Protein AF-X0X9T4-F1 (afdb_monomer_lite)

Secondary structure (DSSP, 8-state):
----EEEEE-SSEEEEES-S--PPTT-EEEEEEPPPPSSTTS--PPEEEEEEEEEE-SSSEEEEESS--HHHHHHHHHHHHT--

InterPro domains:
  IPR009875 PilZ domain [PF07238] (4-76)

Structure (mmCIF, N/CA/C/O backbone):
data_AF-X0X9T4-F1
#
_entry.id   AF-X0X9T4-F1
#
loop_
_atom_site.group_PDB
_atom_site.id
_atom_site.type_symbol
_atom_site.label_atom_id
_atom_site.label_alt_id
_atom_site.label_comp_id
_atom_site.label_asym_id
_atom_site.label_entity_id
_atom_site.label_seq_id
_atom_site.pdbx_PDB_ins_code
_atom_site.Cartn_x
_atom_site.Cartn_y
_atom_site.Cartn_z
_atom_site.occupancy
_atom_site.B_iso_or_equiv
_atom_site.auth_seq_id
_atom_site.auth_comp_id
_atom_site.auth_asym_id
_atom_site.auth_atom_id
_atom_site.pdbx_PDB_model_num
ATOM 1 N N . ASP A 1 1 ? 0.536 -14.395 6.025 1.00 82.38 1 ASP A N 1
ATOM 2 C CA . ASP A 1 1 ? 0.873 -14.014 4.639 1.00 82.38 1 ASP A CA 1
ATOM 3 C C . ASP A 1 1 ? -0.389 -13.941 3.804 1.00 82.38 1 ASP A C 1
ATOM 5 O O . ASP A 1 1 ? -1.324 -14.688 4.078 1.00 82.38 1 ASP A O 1
ATOM 9 N N . GLY A 1 2 ? -0.446 -13.012 2.852 1.00 91.81 2 GLY A N 1
ATOM 10 C CA . GLY A 1 2 ? -1.613 -12.787 2.002 1.00 91.81 2 GLY A CA 1
ATOM 11 C C . GLY A 1 2 ? -1.253 -11.998 0.748 1.00 91.81 2 GLY A C 1
ATOM 12 O O . GLY A 1 2 ? -0.144 -11.478 0.639 1.00 91.81 2 GLY A O 1
ATOM 13 N N . ILE A 1 3 ? -2.193 -11.932 -0.188 1.00 93.81 3 ILE A N 1
ATOM 14 C CA . ILE A 1 3 ? -2.071 -11.199 -1.453 1.00 93.81 3 ILE A CA 1
ATOM 15 C C . ILE A 1 3 ? -3.186 -10.160 -1.553 1.00 93.81 3 ILE A C 1
ATOM 17 O O . ILE A 1 3 ? -4.186 -10.269 -0.847 1.00 93.81 3 ILE A O 1
ATOM 21 N N . GLY A 1 4 ? -3.011 -9.150 -2.397 1.00 94.44 4 GLY A N 1
ATOM 22 C CA . GLY A 1 4 ? -4.013 -8.120 -2.663 1.00 94.44 4 GLY A CA 1
ATOM 23 C C . GLY A 1 4 ? -3.569 -7.208 -3.800 1.00 94.44 4 GLY A C 1
ATOM 24 O O . GLY A 1 4 ? -2.419 -7.272 -4.241 1.00 94.44 4 GLY A O 1
ATOM 25 N N . VAL A 1 5 ? -4.485 -6.371 -4.270 1.00 93.00 5 VAL A N 1
ATOM 26 C CA . VAL A 1 5 ? -4.261 -5.424 -5.363 1.00 93.00 5 VAL A CA 1
ATOM 27 C C . VAL A 1 5 ? -3.976 -4.045 -4.783 1.00 93.00 5 VAL A C 1
ATOM 29 O O . VAL A 1 5 ? -4.748 -3.519 -3.984 1.00 93.00 5 VAL A O 1
ATOM 32 N N . LEU A 1 6 ? -2.862 -3.445 -5.193 1.00 91.88 6 LEU A N 1
ATOM 33 C CA . LEU A 1 6 ? -2.537 -2.061 -4.867 1.00 91.88 6 LEU A CA 1
ATOM 34 C C . LEU A 1 6 ? -3.317 -1.133 -5.809 1.00 91.88 6 LEU A C 1
ATOM 36 O O . LEU A 1 6 ? -3.063 -1.139 -7.009 1.00 91.88 6 LEU A O 1
ATOM 40 N N . VAL A 1 7 ? -4.257 -0.347 -5.277 1.00 89.88 7 VAL A N 1
ATOM 41 C CA . VAL A 1 7 ? -5.197 0.446 -6.106 1.00 89.88 7 VAL A CA 1
ATOM 42 C C . VAL A 1 7 ? -5.066 1.958 -5.941 1.00 89.88 7 VAL A C 1
ATOM 44 O O . VAL A 1 7 ? -5.420 2.711 -6.843 1.00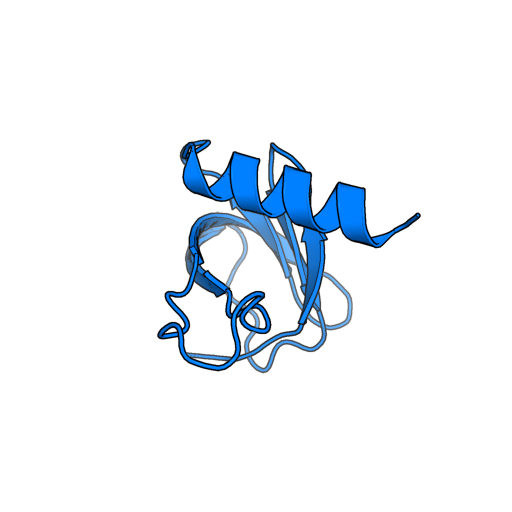 89.88 7 VAL A O 1
ATOM 47 N N . ASN A 1 8 ? -4.575 2.434 -4.797 1.00 88.94 8 ASN A N 1
ATOM 48 C CA . ASN A 1 8 ? -4.384 3.860 -4.551 1.00 88.94 8 ASN A CA 1
ATOM 49 C C . ASN A 1 8 ? -3.103 4.046 -3.755 1.00 88.94 8 ASN A C 1
ATOM 51 O O . ASN A 1 8 ? -3.007 3.554 -2.632 1.00 88.94 8 ASN A O 1
ATOM 55 N N . ILE A 1 9 ? -2.130 4.722 -4.353 1.00 90.12 9 ILE A N 1
ATOM 56 C CA . ILE A 1 9 ? -0.829 4.978 -3.756 1.00 90.12 9 ILE A CA 1
ATOM 57 C C . ILE A 1 9 ? -0.587 6.486 -3.703 1.00 90.12 9 ILE A C 1
ATOM 59 O O . ILE A 1 9 ? -0.803 7.207 -4.674 1.00 90.12 9 ILE A O 1
ATOM 63 N N . SER A 1 10 ? -0.141 6.964 -2.549 1.00 90.69 10 SER A N 1
ATOM 64 C CA . SER A 1 10 ? 0.305 8.336 -2.337 1.00 90.69 10 SER A CA 1
ATOM 65 C C . SER A 1 10 ? 1.669 8.328 -1.654 1.00 90.69 10 SER A C 1
ATOM 67 O O . SER A 1 10 ? 2.201 7.269 -1.331 1.00 90.69 10 SER A O 1
ATOM 69 N N . TYR A 1 11 ? 2.229 9.507 -1.379 1.00 88.19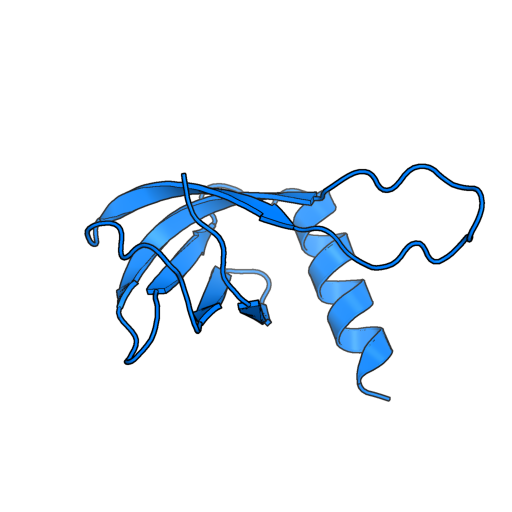 11 TYR A N 1
ATOM 70 C CA . TYR A 1 11 ? 3.440 9.615 -0.563 1.00 88.19 11 TYR A CA 1
ATOM 71 C C . TYR A 1 11 ? 3.216 9.286 0.919 1.00 88.19 11 TYR A C 1
ATOM 73 O O . TYR A 1 11 ? 4.192 9.059 1.618 1.00 88.19 11 TYR A O 1
ATOM 81 N N . SER A 1 12 ? 1.979 9.272 1.426 1.00 90.62 12 SER A N 1
ATOM 82 C CA . SER A 1 12 ? 1.700 9.003 2.846 1.00 90.62 12 SER A CA 1
ATOM 83 C C . SER A 1 12 ? 1.172 7.597 3.112 1.00 90.62 12 SER A C 1
ATOM 85 O O . SER A 1 12 ? 1.218 7.131 4.249 1.00 90.62 12 SER A O 1
ATOM 87 N N . GLY A 1 13 ? 0.664 6.911 2.091 1.00 93.88 13 GLY A N 1
ATOM 88 C CA . GLY A 1 13 ? 0.079 5.600 2.289 1.00 93.88 13 GLY A CA 1
ATOM 89 C C . GLY A 1 13 ? -0.381 4.920 1.014 1.00 93.88 13 GLY A C 1
ATOM 90 O O . GLY A 1 13 ? -0.223 5.425 -0.099 1.00 93.88 13 GLY A O 1
ATOM 91 N N . ALA A 1 14 ? -0.983 3.756 1.217 1.00 94.50 14 ALA A N 1
ATOM 92 C CA . ALA A 1 14 ? -1.503 2.913 0.157 1.00 94.50 14 ALA A CA 1
ATOM 93 C C . ALA A 1 14 ? -2.823 2.254 0.563 1.00 94.50 14 ALA A C 1
ATOM 95 O O . ALA A 1 14 ? -3.042 1.941 1.734 1.00 94.50 14 ALA A O 1
ATOM 96 N N . LEU A 1 15 ? -3.687 2.001 -0.418 1.00 96.19 15 LEU A N 1
ATOM 97 C CA . LEU A 1 15 ? -4.868 1.155 -0.298 1.00 96.19 15 LEU A CA 1
ATOM 98 C C . LEU A 1 15 ? -4.623 -0.178 -1.002 1.00 96.19 15 LEU A C 1
ATOM 100 O O . LEU A 1 15 ? -4.265 -0.210 -2.182 1.00 96.19 15 LEU A O 1
ATOM 104 N N . ILE A 1 16 ? -4.869 -1.255 -0.263 1.00 96.50 16 ILE A N 1
ATOM 105 C CA . ILE A 1 16 ? -4.843 -2.624 -0.747 1.00 96.50 16 ILE A CA 1
ATOM 106 C C . ILE A 1 16 ? -6.285 -3.121 -0.771 1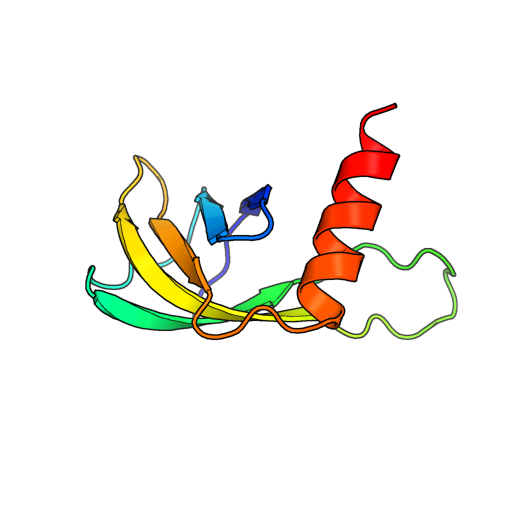.00 96.50 16 ILE A C 1
ATOM 108 O O . ILE A 1 16 ? -6.956 -3.122 0.264 1.00 96.50 16 ILE A O 1
ATOM 112 N N . GLU A 1 17 ? -6.754 -3.531 -1.942 1.00 96.00 17 GLU A N 1
ATOM 113 C CA . GLU A 1 17 ? -8.070 -4.133 -2.161 1.00 96.00 17 GLU A CA 1
ATOM 114 C C . GLU A 1 17 ? -7.946 -5.603 -2.547 1.00 96.00 17 GLU A C 1
ATOM 116 O O . GLU A 1 17 ? -6.849 -6.117 -2.774 1.00 96.00 17 GLU A O 1
ATOM 121 N N . ASP A 1 18 ? -9.086 -6.289 -2.542 1.00 95.81 18 ASP A N 1
ATOM 122 C CA . ASP A 1 18 ? -9.221 -7.711 -2.862 1.00 95.81 18 ASP A CA 1
ATOM 123 C C . ASP A 1 18 ? -8.195 -8.574 -2.120 1.00 95.81 18 ASP A C 1
ATOM 125 O O . ASP A 1 18 ? -7.598 -9.511 -2.656 1.00 95.81 18 ASP A O 1
ATOM 129 N N . SER A 1 19 ? -7.956 -8.212 -0.858 1.00 95.69 19 SER A N 1
ATOM 130 C CA . SER A 1 19 ? -6.934 -8.849 -0.058 1.00 95.69 19 SER A CA 1
ATOM 131 C C . SER A 1 19 ? -7.429 -10.176 0.497 1.00 95.69 19 SER A C 1
ATOM 133 O O . SER A 1 19 ? -8.513 -10.273 1.071 1.00 95.69 19 SER A O 1
ATOM 135 N N . SER A 1 20 ? -6.590 -11.206 0.406 1.00 96.56 20 SER A N 1
ATOM 136 C CA . SER A 1 20 ? -6.860 -12.516 1.005 1.00 96.56 20 SER A CA 1
ATOM 137 C C . SER A 1 20 ? -6.778 -12.507 2.537 1.00 96.56 20 SER A C 1
ATOM 139 O O . SER A 1 20 ? -7.057 -13.521 3.176 1.00 96.56 20 SER A O 1
ATOM 141 N N . VAL A 1 21 ? -6.335 -11.395 3.132 1.00 94.81 21 VAL A N 1
ATOM 142 C CA . VAL A 1 21 ? -6.206 -11.194 4.577 1.00 94.81 21 VAL A CA 1
ATOM 143 C C . VAL A 1 21 ? -6.687 -9.797 4.958 1.00 94.81 21 VAL A C 1
ATOM 145 O O . VAL A 1 21 ? -6.556 -8.848 4.193 1.00 94.81 21 VAL A 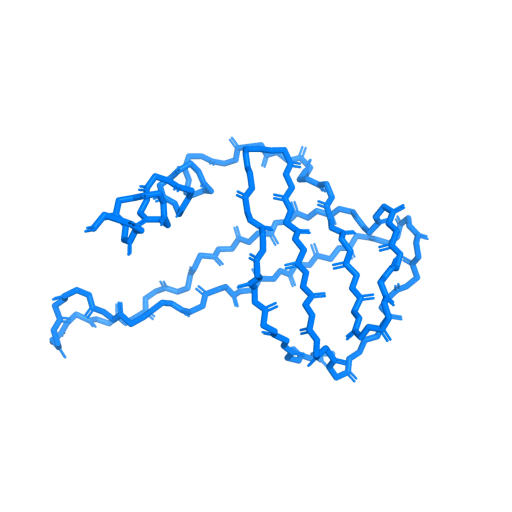O 1
ATOM 148 N N . GLN A 1 22 ? -7.187 -9.643 6.182 1.00 95.25 22 GLN A N 1
ATOM 149 C CA . GLN A 1 22 ? -7.583 -8.340 6.713 1.00 95.25 22 GLN A CA 1
ATOM 150 C C . GLN A 1 22 ? -6.926 -8.120 8.082 1.00 95.25 22 GLN A C 1
ATOM 152 O O . GLN A 1 22 ? -7.498 -8.483 9.111 1.00 95.25 22 GLN A O 1
ATOM 157 N N . PRO A 1 23 ? -5.689 -7.589 8.120 1.00 96.50 23 PRO A N 1
ATOM 158 C CA . PRO A 1 23 ? -4.976 -7.357 9.369 1.00 96.50 23 PRO A CA 1
ATOM 159 C C . PRO A 1 23 ? -5.692 -6.309 10.230 1.00 96.50 23 PRO A C 1
ATOM 161 O O . PRO A 1 23 ? -6.344 -5.397 9.718 1.00 96.50 23 PRO A O 1
ATOM 164 N N . THR A 1 24 ? -5.564 -6.411 11.551 1.00 97.62 24 THR A N 1
ATOM 165 C CA . THR A 1 24 ? -6.238 -5.504 12.493 1.00 97.62 24 THR A CA 1
ATOM 166 C C . THR A 1 24 ? -5.733 -4.067 12.350 1.00 97.62 24 THR A C 1
ATOM 168 O O . THR A 1 24 ? -4.529 -3.842 12.215 1.00 97.62 24 THR A O 1
ATOM 171 N N . VAL A 1 25 ? -6.632 -3.085 12.453 1.00 98.25 25 VAL A N 1
ATOM 172 C CA . VAL A 1 25 ? -6.265 -1.660 12.541 1.00 98.25 25 VAL A CA 1
ATOM 173 C C . VAL A 1 25 ? -5.251 -1.428 13.670 1.00 98.25 25 VAL A C 1
ATOM 175 O O . VAL A 1 25 ? -5.357 -2.009 14.748 1.00 98.25 25 VAL A O 1
ATOM 178 N N . GLY A 1 26 ? -4.241 -0.603 13.402 1.00 97.75 26 GLY A N 1
ATOM 179 C CA . GLY A 1 26 ? -3.092 -0.335 14.268 1.00 97.75 26 GLY A CA 1
ATOM 180 C C . GLY A 1 26 ? -1.933 -1.325 14.112 1.00 97.75 26 GLY A C 1
ATOM 181 O O . GLY A 1 26 ? -0.827 -1.037 14.577 1.00 97.75 26 GLY A O 1
ATOM 182 N N . SER A 1 27 ? -2.147 -2.463 13.442 1.00 97.38 27 SER A N 1
ATOM 183 C CA . SER A 1 27 ? -1.090 -3.452 13.218 1.00 97.38 27 SER A CA 1
ATOM 184 C C . SER A 1 27 ? -0.076 -2.948 12.203 1.00 97.38 27 SER A C 1
ATOM 186 O O . SER A 1 27 ? -0.434 -2.353 11.184 1.00 97.38 27 SER A O 1
ATOM 188 N N . ARG A 1 28 ? 1.196 -3.242 12.466 1.00 96.31 28 ARG A N 1
ATOM 189 C CA . ARG A 1 28 ? 2.289 -3.029 11.522 1.00 96.31 28 ARG A CA 1
ATOM 190 C C . ARG A 1 28 ? 2.281 -4.133 10.468 1.00 96.31 28 ARG A C 1
ATOM 192 O O . ARG A 1 28 ? 2.192 -5.309 10.815 1.00 96.31 28 ARG A O 1
ATOM 199 N N . VAL A 1 29 ? 2.401 -3.756 9.202 1.00 95.00 29 VAL A N 1
ATOM 200 C CA . VAL A 1 29 ? 2.456 -4.671 8.060 1.00 95.00 29 VAL A CA 1
ATOM 201 C C . VAL A 1 29 ? 3.658 -4.356 7.178 1.00 95.00 29 VAL A C 1
ATOM 203 O O . VAL A 1 29 ? 4.122 -3.218 7.110 1.00 95.00 29 VAL A O 1
ATOM 206 N N . ARG A 1 30 ? 4.147 -5.392 6.500 1.00 93.75 30 ARG A N 1
ATOM 207 C CA . ARG A 1 30 ? 5.173 -5.313 5.464 1.00 93.75 30 ARG A CA 1
ATOM 208 C C . ARG A 1 30 ? 4.583 -5.875 4.178 1.00 93.75 30 ARG A C 1
ATOM 210 O O . ARG A 1 30 ? 4.029 -6.972 4.199 1.00 93.75 30 ARG A O 1
ATOM 217 N N . ILE A 1 31 ? 4.677 -5.119 3.093 1.00 92.12 31 ILE A N 1
ATOM 218 C CA . ILE A 1 31 ? 4.089 -5.442 1.794 1.00 92.12 31 ILE A CA 1
ATOM 219 C C . ILE A 1 31 ? 5.207 -5.441 0.760 1.00 92.12 31 ILE A C 1
ATOM 221 O O . ILE A 1 31 ? 5.991 -4.501 0.702 1.00 92.12 31 ILE A O 1
ATOM 225 N N . TYR A 1 32 ? 5.264 -6.487 -0.058 1.00 91.00 32 TYR A N 1
ATOM 226 C CA . TYR A 1 32 ? 6.175 -6.574 -1.193 1.00 91.00 32 TYR A CA 1
ATOM 227 C C . TYR A 1 32 ? 5.377 -6.337 -2.472 1.00 91.00 32 TYR A C 1
ATOM 229 O O . TYR A 1 32 ? 4.494 -7.129 -2.805 1.00 91.00 32 TYR A O 1
ATOM 237 N N . VAL A 1 33 ? 5.651 -5.231 -3.160 1.00 88.62 33 VAL A N 1
ATOM 238 C CA . VAL A 1 33 ? 4.955 -4.846 -4.391 1.00 88.62 33 VAL A CA 1
ATOM 239 C C . VAL A 1 33 ? 5.777 -5.294 -5.588 1.00 88.62 33 VAL A C 1
ATOM 241 O O . VAL A 1 33 ? 6.909 -4.854 -5.778 1.00 88.62 33 VAL A O 1
ATOM 244 N N . PHE A 1 34 ? 5.187 -6.154 -6.410 1.00 83.81 34 PHE A N 1
ATOM 245 C CA . PHE A 1 34 ? 5.773 -6.611 -7.663 1.00 83.81 34 PHE A CA 1
ATOM 246 C C . PHE A 1 34 ? 5.145 -5.825 -8.810 1.00 83.81 34 PHE A C 1
ATOM 248 O O . PHE A 1 34 ? 3.935 -5.887 -9.016 1.00 83.81 34 PHE A O 1
ATOM 255 N N . THR A 1 35 ? 5.964 -5.081 -9.545 1.00 77.69 35 THR A N 1
ATOM 256 C CA . THR A 1 35 ? 5.563 -4.433 -10.798 1.00 77.69 35 THR A CA 1
ATOM 257 C C . THR A 1 35 ? 6.118 -5.226 -11.971 1.00 77.69 35 THR A C 1
ATOM 259 O O . THR A 1 35 ? 7.174 -5.851 -11.842 1.00 77.69 35 THR A O 1
ATOM 262 N N . GLU A 1 36 ? 5.452 -5.175 -13.124 1.00 75.19 36 GLU A N 1
ATOM 263 C CA . GLU A 1 36 ? 6.026 -5.738 -14.346 1.00 75.19 36 GLU A CA 1
ATOM 264 C C . GLU A 1 36 ? 7.401 -5.096 -14.628 1.00 75.19 36 GLU A C 1
ATOM 266 O O . GLU A 1 36 ? 7.555 -3.876 -14.476 1.00 75.19 36 GLU A O 1
ATOM 271 N N . PRO A 1 37 ? 8.431 -5.890 -14.977 1.00 67.31 37 PRO A N 1
ATOM 272 C CA . PRO A 1 37 ? 9.736 -5.347 -15.319 1.00 67.31 37 PRO A CA 1
ATOM 273 C C . PRO A 1 37 ? 9.632 -4.426 -16.536 1.00 67.31 37 PRO A C 1
ATOM 275 O O . PRO A 1 37 ? 9.079 -4.809 -17.563 1.00 67.31 37 PRO A O 1
ATOM 278 N N . VAL A 1 38 ? 10.231 -3.236 -16.449 1.00 68.81 38 VAL A N 1
ATOM 279 C CA . VAL A 1 38 ? 10.401 -2.353 -17.620 1.00 68.81 38 VAL A CA 1
ATOM 280 C C . VAL A 1 38 ? 11.343 -2.999 -18.643 1.00 68.81 38 VAL A C 1
ATOM 282 O O . VAL A 1 38 ? 11.173 -2.829 -19.847 1.00 68.81 38 VAL A O 1
ATOM 285 N N . ASP A 1 39 ? 12.325 -3.761 -18.155 1.00 73.75 39 ASP A N 1
ATOM 286 C CA . ASP A 1 39 ? 13.225 -4.570 -18.969 1.00 73.75 39 ASP A CA 1
ATOM 287 C C . ASP A 1 39 ? 12.872 -6.064 -18.800 1.00 73.75 39 ASP A C 1
ATOM 289 O O . ASP A 1 39 ? 13.018 -6.586 -17.690 1.00 73.75 39 ASP A O 1
ATOM 293 N N . PRO A 1 40 ? 12.447 -6.771 -19.867 1.00 72.19 40 PRO A N 1
ATOM 294 C CA . PRO A 1 40 ? 12.049 -8.180 -19.817 1.00 72.19 40 PRO A CA 1
ATOM 295 C C . PRO A 1 40 ? 13.123 -9.146 -19.301 1.00 72.19 40 PRO A C 1
ATOM 297 O O . PRO A 1 40 ? 12.792 -10.276 -18.943 1.00 72.19 40 PRO A O 1
ATOM 300 N N . ILE A 1 41 ? 14.399 -8.742 -19.301 1.00 78.38 41 ILE A N 1
ATOM 301 C CA . ILE A 1 41 ? 15.514 -9.576 -18.831 1.00 78.38 41 ILE A CA 1
ATOM 302 C C . ILE A 1 41 ? 16.051 -9.161 -17.455 1.00 78.38 41 ILE A C 1
ATOM 304 O O . ILE A 1 41 ? 16.902 -9.862 -16.901 1.00 78.38 41 ILE A O 1
ATOM 308 N N . ALA A 1 42 ? 15.563 -8.058 -16.880 1.00 72.12 42 ALA A N 1
ATOM 309 C CA . ALA A 1 42 ? 15.938 -7.652 -15.533 1.00 72.12 42 ALA A CA 1
ATOM 310 C C . ALA A 1 42 ? 15.159 -8.466 -14.481 1.00 72.12 42 ALA A C 1
ATOM 312 O O . ALA A 1 42 ? 13.954 -8.686 -14.633 1.00 72.12 42 ALA A O 1
ATOM 313 N N . PRO A 1 43 ? 15.806 -8.903 -13.383 1.00 68.12 43 PRO A N 1
ATOM 314 C CA . PRO A 1 43 ? 15.092 -9.550 -12.291 1.00 68.12 43 PRO A CA 1
ATOM 315 C C . PRO A 1 43 ? 14.098 -8.566 -11.662 1.00 68.12 43 PRO A C 1
ATOM 317 O O . PRO A 1 43 ? 14.456 -7.436 -11.325 1.00 68.12 43 PRO A O 1
ATOM 320 N N . ALA A 1 44 ? 12.852 -9.005 -11.473 1.00 70.31 44 ALA A N 1
ATOM 321 C CA . ALA A 1 44 ? 11.855 -8.239 -10.737 1.00 70.31 44 ALA A CA 1
ATOM 322 C C . ALA A 1 44 ? 12.268 -8.163 -9.257 1.00 70.31 44 ALA A C 1
ATOM 324 O O . ALA A 1 44 ? 12.124 -9.138 -8.519 1.00 70.31 44 ALA A O 1
ATOM 325 N N . SER A 1 45 ? 12.799 -7.019 -8.826 1.00 77.38 45 SER A N 1
ATOM 326 C CA . SER A 1 45 ? 12.988 -6.733 -7.402 1.00 77.38 45 SER A CA 1
ATOM 327 C C . SER A 1 45 ? 11.712 -6.088 -6.865 1.00 77.38 45 SER A C 1
ATOM 329 O O . SER A 1 45 ? 11.305 -5.059 -7.409 1.00 77.38 45 SER A O 1
ATOM 331 N N . PRO A 1 46 ? 11.056 -6.666 -5.843 1.00 85.25 46 PRO A N 1
ATOM 332 C CA . PRO A 1 46 ? 9.875 -6.050 -5.264 1.00 85.25 46 PRO A CA 1
ATOM 333 C C . PRO A 1 46 ? 10.245 -4.777 -4.506 1.00 85.25 46 PRO A C 1
ATOM 335 O O . PRO A 1 46 ? 11.308 -4.700 -3.892 1.00 85.25 46 PRO A O 1
ATOM 338 N N . TYR A 1 47 ? 9.322 -3.823 -4.492 1.00 85.44 47 TYR A N 1
ATOM 339 C CA . TYR A 1 47 ? 9.375 -2.681 -3.585 1.00 85.44 47 TYR A CA 1
ATOM 340 C C . TYR A 1 47 ? 8.878 -3.114 -2.204 1.00 85.44 47 TYR A C 1
ATOM 342 O O . TYR A 1 47 ? 7.801 -3.709 -2.102 1.00 85.44 47 TYR A O 1
ATOM 350 N N . GLU A 1 48 ? 9.632 -2.825 -1.143 1.00 88.25 48 GLU A N 1
ATOM 351 C CA . GLU A 1 48 ? 9.176 -3.063 0.230 1.00 88.25 48 GLU A CA 1
ATOM 352 C C . GLU A 1 48 ? 8.437 -1.827 0.763 1.00 88.25 48 GLU A C 1
ATOM 354 O O . GLU A 1 48 ? 8.992 -0.737 0.848 1.00 88.25 48 GLU A O 1
ATOM 359 N N . LEU A 1 49 ? 7.177 -2.002 1.162 1.00 89.31 49 LEU A N 1
ATOM 360 C CA . LEU A 1 49 ? 6.394 -0.988 1.864 1.0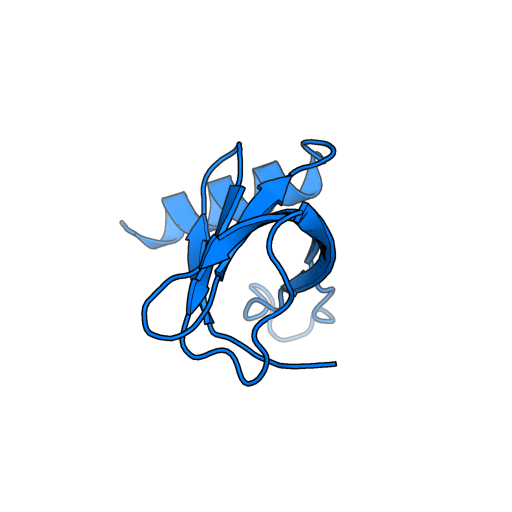0 89.31 49 LEU A CA 1
ATOM 361 C C . LEU A 1 49 ? 6.175 -1.428 3.307 1.00 89.31 49 LEU A C 1
ATOM 363 O O . LEU A 1 49 ? 5.651 -2.514 3.569 1.00 89.31 49 LEU A O 1
ATOM 367 N N . VAL A 1 50 ? 6.525 -0.560 4.252 1.00 92.12 50 VAL A N 1
ATOM 368 C CA . VAL A 1 50 ? 6.291 -0.784 5.679 1.00 92.12 50 VAL A CA 1
ATOM 369 C C . VAL A 1 50 ? 5.357 0.291 6.209 1.00 92.12 50 VAL A C 1
ATOM 371 O O . VAL A 1 50 ? 5.597 1.486 6.046 1.00 92.12 50 VAL A O 1
ATOM 374 N N . GLY A 1 51 ? 4.276 -0.140 6.849 1.00 94.38 51 GLY A N 1
ATOM 375 C CA . GLY A 1 51 ? 3.251 0.777 7.321 1.00 94.38 51 GLY A CA 1
ATOM 376 C C . GLY A 1 51 ? 2.374 0.206 8.419 1.00 94.38 51 GLY A C 1
ATOM 377 O O . GLY A 1 51 ? 2.510 -0.949 8.834 1.00 94.38 51 GLY A O 1
ATOM 378 N N . ARG A 1 52 ? 1.441 1.031 8.884 1.00 97.44 52 ARG A N 1
ATOM 379 C CA . ARG A 1 52 ? 0.412 0.666 9.859 1.00 97.44 52 ARG A CA 1
ATOM 380 C C . ARG A 1 52 ? -0.948 0.671 9.211 1.00 97.44 52 ARG A C 1
ATOM 382 O O . ARG A 1 52 ? -1.280 1.602 8.488 1.00 97.44 52 ARG A O 1
ATOM 389 N N . VAL A 1 53 ? -1.758 -0.335 9.517 1.00 97.81 53 VAL A N 1
ATOM 390 C CA . VAL A 1 53 ? -3.151 -0.361 9.069 1.00 97.81 53 VAL A CA 1
ATOM 391 C C . VAL A 1 53 ? -3.922 0.754 9.767 1.00 97.81 53 VAL A C 1
ATOM 393 O O . VAL A 1 53 ? -4.073 0.725 10.985 1.00 97.81 53 VAL A O 1
ATOM 396 N N . VAL A 1 54 ? -4.436 1.719 9.009 1.00 98.06 54 VAL A N 1
ATOM 397 C CA . VAL A 1 54 ? -5.174 2.871 9.562 1.00 98.06 54 VAL A CA 1
ATOM 398 C C . VAL A 1 54 ? -6.686 2.724 9.430 1.00 98.06 54 VAL A C 1
ATOM 400 O O . VAL A 1 54 ? -7.434 3.299 10.216 1.00 98.06 54 VAL A O 1
ATOM 403 N N . ARG A 1 55 ? -7.153 1.930 8.461 1.00 98.06 55 ARG A N 1
ATOM 404 C CA . ARG A 1 55 ? -8.574 1.601 8.277 1.00 98.06 55 ARG A CA 1
ATOM 405 C C . ARG A 1 55 ? -8.759 0.371 7.396 1.00 98.06 55 ARG A C 1
ATOM 407 O O . ARG A 1 55 ? -7.876 0.016 6.617 1.00 98.06 55 ARG A O 1
ATOM 414 N N . HIS A 1 56 ? -9.946 -0.217 7.463 1.00 98.06 56 HIS A N 1
ATOM 415 C CA . HIS A 1 56 ? -10.407 -1.232 6.515 1.00 98.06 56 HIS A CA 1
ATOM 416 C C . HIS A 1 56 ? -11.185 -0.603 5.352 1.00 98.06 56 HIS A C 1
ATOM 418 O O . HIS A 1 56 ? -11.707 0.511 5.463 1.00 98.06 56 HIS A O 1
ATOM 424 N N . SER A 1 57 ? -11.243 -1.320 4.233 1.00 95.56 57 SER A N 1
ATOM 425 C CA . SER A 1 57 ? -12.178 -1.086 3.125 1.00 95.56 57 SER A CA 1
ATOM 426 C C . SER A 1 57 ? -13.129 -2.282 2.992 1.00 95.56 57 SER A C 1
ATOM 428 O O . SER A 1 57 ? -13.075 -3.216 3.793 1.00 95.56 57 SER A O 1
ATOM 430 N N . SER A 1 58 ? -14.008 -2.266 1.988 1.00 93.81 58 SER A N 1
ATOM 431 C CA . SER A 1 58 ? -14.933 -3.371 1.712 1.00 93.81 58 SER A CA 1
ATOM 432 C C . SER A 1 58 ? -14.232 -4.686 1.360 1.00 93.81 58 SER A C 1
ATOM 434 O O . SER A 1 58 ? -14.765 -5.740 1.693 1.00 93.81 58 SER A O 1
ATOM 436 N N . SER A 1 59 ? -13.061 -4.639 0.714 1.00 95.75 59 SER A N 1
ATOM 437 C CA . SER A 1 59 ? -12.306 -5.833 0.295 1.00 95.75 59 SER A CA 1
ATOM 438 C C . SER A 1 59 ? -10.841 -5.841 0.745 1.00 95.75 59 SER A C 1
ATOM 440 O O . SER A 1 59 ? -10.064 -6.685 0.311 1.00 95.75 59 SER A O 1
ATOM 442 N N . GLY A 1 60 ? -10.434 -4.939 1.640 1.00 96.94 60 GLY A N 1
ATOM 443 C CA . GLY A 1 60 ? -9.052 -4.891 2.107 1.00 96.94 60 GLY A CA 1
ATOM 444 C C . GLY A 1 60 ? -8.799 -3.853 3.194 1.00 96.94 60 GLY A C 1
ATOM 445 O O . GLY A 1 60 ? -9.548 -3.759 4.175 1.00 96.94 60 GLY A O 1
ATOM 446 N N . PHE A 1 61 ? -7.695 -3.117 3.071 1.00 97.81 61 PHE A N 1
ATOM 447 C CA . PHE A 1 61 ? -7.214 -2.208 4.107 1.00 97.81 61 PHE A CA 1
ATOM 448 C C . PHE A 1 61 ? -6.278 -1.126 3.562 1.00 97.81 61 PHE A C 1
ATOM 450 O O . PHE A 1 61 ? -5.582 -1.315 2.568 1.00 97.81 61 PHE A O 1
ATOM 457 N N . ALA A 1 62 ? -6.253 0.020 4.241 1.00 97.44 62 ALA A N 1
ATOM 458 C CA . ALA A 1 62 ? -5.324 1.104 3.950 1.00 97.44 62 ALA A CA 1
ATOM 459 C C . ALA A 1 62 ? -4.205 1.148 4.988 1.00 97.44 62 ALA A C 1
ATOM 461 O O . ALA A 1 62 ? -4.445 0.923 6.182 1.00 97.44 62 ALA A O 1
ATOM 462 N N . ILE A 1 63 ? -3.008 1.494 4.527 1.00 96.31 63 ILE A N 1
ATOM 463 C CA . ILE A 1 63 ? -1.832 1.696 5.362 1.00 96.31 63 ILE A CA 1
ATOM 464 C C . ILE A 1 63 ? -1.355 3.142 5.305 1.00 96.31 63 ILE A C 1
ATOM 466 O O . ILE A 1 63 ? -1.445 3.787 4.263 1.00 96.31 63 ILE A O 1
ATOM 470 N N . GLU A 1 64 ? -0.820 3.618 6.419 1.00 95.75 64 GLU A N 1
ATOM 471 C CA . GLU A 1 64 ? 0.050 4.793 6.484 1.00 95.75 64 GLU A CA 1
ATOM 472 C C . GLU A 1 64 ? 1.498 4.311 6.599 1.00 95.75 64 GLU A C 1
ATOM 474 O O . GLU A 1 64 ? 1.768 3.366 7.348 1.00 95.75 64 GLU A O 1
ATOM 479 N N . TYR A 1 65 ? 2.420 4.904 5.842 1.00 92.94 65 TYR A N 1
ATOM 480 C CA . TYR A 1 65 ? 3.827 4.501 5.877 1.00 92.94 65 TYR A CA 1
ATOM 481 C C . TYR A 1 65 ? 4.497 4.923 7.186 1.00 92.94 65 TYR A C 1
ATOM 483 O O . TYR A 1 65 ? 4.264 6.021 7.681 1.00 92.94 65 TYR A O 1
ATOM 491 N N . GLU A 1 66 ? 5.349 4.057 7.741 1.00 87.06 66 GLU A N 1
ATOM 492 C CA . GLU A 1 66 ? 6.125 4.403 8.943 1.00 87.06 66 GLU A CA 1
ATOM 493 C C . GLU A 1 66 ? 7.331 5.300 8.621 1.00 87.06 66 GLU A C 1
ATOM 495 O O . GLU A 1 66 ? 7.695 6.131 9.445 1.00 87.06 66 GLU A O 1
ATOM 500 N N . ASP A 1 67 ? 7.903 5.159 7.422 1.00 74.06 67 ASP A N 1
ATOM 501 C CA . ASP A 1 67 ? 8.951 6.017 6.870 1.00 74.06 67 ASP A CA 1
ATOM 502 C C . ASP A 1 67 ? 8.730 6.154 5.357 1.00 74.06 67 ASP A C 1
ATOM 504 O O . ASP A 1 67 ? 8.488 5.167 4.658 1.00 74.06 67 ASP A O 1
ATOM 508 N N . THR A 1 68 ? 8.811 7.375 4.824 1.00 64.44 68 THR A N 1
ATOM 509 C CA . THR A 1 68 ? 8.816 7.593 3.368 1.00 64.44 68 THR A CA 1
ATOM 510 C C . THR A 1 68 ? 10.184 7.259 2.792 1.00 64.44 68 THR A C 1
ATOM 512 O O . THR A 1 68 ? 11.018 8.147 2.594 1.00 64.44 68 THR A O 1
ATOM 515 N N . ASP A 1 69 ? 10.401 5.974 2.532 1.00 70.00 69 ASP A N 1
ATOM 516 C CA . ASP A 1 69 ? 11.582 5.472 1.835 1.00 70.00 69 ASP A CA 1
ATOM 517 C C . ASP A 1 69 ? 11.673 6.084 0.414 1.00 70.00 69 ASP A C 1
ATOM 519 O O . ASP A 1 69 ? 10.648 6.208 -0.275 1.00 70.00 69 ASP A O 1
ATOM 523 N N . PRO A 1 70 ? 12.869 6.489 -0.057 1.00 77.62 70 PRO A N 1
ATOM 524 C CA . PRO A 1 70 ? 13.117 6.818 -1.462 1.00 77.62 70 PRO A CA 1
ATOM 525 C C . PRO A 1 70 ? 12.529 5.818 -2.472 1.00 77.62 70 PRO A C 1
ATOM 527 O O . PRO A 1 70 ? 12.072 6.235 -3.538 1.00 77.62 70 PRO A O 1
ATOM 530 N N . GLU A 1 71 ? 12.487 4.526 -2.144 1.00 76.50 71 GLU A N 1
ATOM 531 C CA . GLU A 1 71 ? 11.888 3.491 -2.992 1.00 76.50 71 GLU A CA 1
ATOM 532 C C . GLU A 1 71 ? 10.373 3.669 -3.162 1.00 76.50 71 GLU A C 1
ATOM 534 O O . GLU A 1 71 ? 9.852 3.530 -4.272 1.00 76.50 71 GLU A O 1
ATOM 539 N N . VAL A 1 72 ? 9.663 4.071 -2.100 1.00 80.44 72 VAL A N 1
ATOM 540 C CA . VAL A 1 72 ? 8.224 4.378 -2.169 1.00 80.44 72 VAL A CA 1
ATOM 541 C C . VAL A 1 72 ? 7.975 5.572 -3.081 1.00 80.44 72 VAL A C 1
ATOM 543 O O . VAL A 1 72 ? 7.030 5.557 -3.868 1.00 80.44 72 VAL A O 1
ATOM 546 N N . ARG A 1 73 ? 8.836 6.599 -3.023 1.00 82.31 73 ARG A N 1
ATOM 547 C CA . ARG A 1 73 ? 8.726 7.753 -3.930 1.00 82.31 73 ARG A CA 1
ATOM 548 C C . ARG A 1 73 ? 8.851 7.322 -5.382 1.00 82.31 73 ARG A C 1
ATOM 550 O O . ARG A 1 73 ? 8.014 7.702 -6.188 1.00 82.31 73 ARG A O 1
ATOM 557 N N . GLN A 1 74 ? 9.826 6.470 -5.691 1.00 81.69 74 GLN A N 1
ATOM 558 C CA . GLN A 1 74 ? 9.982 5.947 -7.044 1.00 81.69 74 GLN A CA 1
ATOM 559 C C . GLN A 1 74 ? 8.749 5.148 -7.498 1.00 81.69 74 GLN A C 1
ATOM 561 O O . GLN A 1 74 ? 8.352 5.257 -8.658 1.00 81.69 74 GLN A O 1
ATOM 566 N N . LEU A 1 75 ? 8.133 4.362 -6.608 1.00 84.56 75 LEU A N 1
ATOM 567 C CA . LEU A 1 75 ? 6.905 3.629 -6.919 1.00 84.56 75 LEU A CA 1
ATOM 568 C C . LEU A 1 75 ? 5.731 4.579 -7.211 1.00 84.56 75 LEU A C 1
ATOM 570 O O . LEU A 1 75 ? 5.034 4.387 -8.206 1.00 84.56 75 LEU A O 1
ATOM 574 N N . VAL A 1 76 ? 5.540 5.613 -6.386 1.00 84.19 76 VAL A N 1
ATOM 575 C CA . VAL A 1 76 ? 4.519 6.657 -6.597 1.00 84.19 76 VAL A CA 1
ATOM 576 C C . VAL A 1 76 ? 4.746 7.370 -7.931 1.00 84.19 76 VAL A C 1
ATOM 578 O O . VAL A 1 76 ? 3.813 7.499 -8.721 1.00 84.19 76 VAL A O 1
ATOM 581 N N . ASP A 1 77 ? 5.985 7.778 -8.213 1.00 84.62 77 ASP A N 1
ATOM 582 C CA . ASP A 1 77 ? 6.339 8.499 -9.437 1.00 84.62 77 ASP A CA 1
ATOM 583 C C . ASP A 1 77 ? 6.092 7.632 -10.687 1.00 84.62 77 ASP A C 1
ATOM 585 O O . ASP A 1 77 ? 5.550 8.109 -11.685 1.00 84.62 77 ASP A O 1
ATOM 589 N N . LYS A 1 78 ? 6.418 6.332 -10.629 1.00 81.25 78 LYS A N 1
ATOM 590 C CA . LYS A 1 78 ? 6.117 5.374 -11.708 1.00 81.25 78 LYS A CA 1
ATOM 591 C C . LYS A 1 78 ? 4.617 5.162 -11.905 1.00 81.25 78 LYS A C 1
ATOM 593 O O . LYS A 1 78 ? 4.161 5.092 -13.046 1.00 81.25 78 LYS A O 1
ATOM 598 N N . ALA A 1 79 ? 3.857 5.049 -10.814 1.00 81.06 79 ALA A N 1
ATOM 599 C CA . ALA A 1 79 ? 2.408 4.889 -10.876 1.00 81.06 79 ALA A CA 1
ATOM 600 C C . ALA A 1 79 ? 1.747 6.117 -11.520 1.00 81.06 79 ALA A C 1
ATOM 602 O O . ALA A 1 79 ? 0.894 5.959 -12.388 1.00 81.06 79 ALA A O 1
ATOM 603 N N . ALA A 1 80 ? 2.199 7.324 -11.163 1.00 81.06 80 ALA A N 1
ATOM 604 C CA . ALA A 1 80 ? 1.72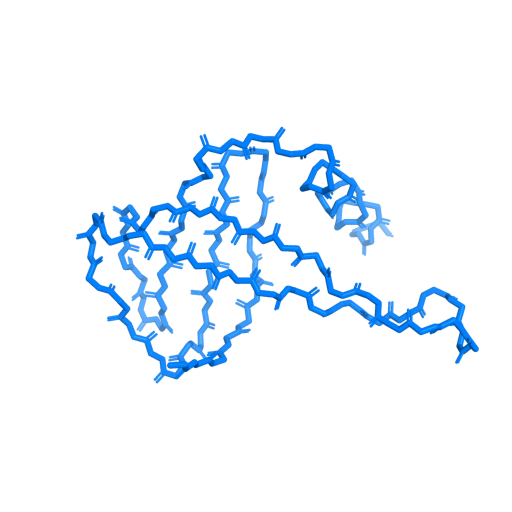5 8.570 -11.758 1.00 81.06 80 ALA A CA 1
ATOM 605 C C . ALA A 1 80 ? 2.052 8.668 -13.258 1.00 81.06 80 ALA A C 1
ATOM 607 O O . ALA A 1 80 ? 1.191 9.048 -14.043 1.00 81.06 80 ALA A O 1
ATOM 608 N N . ALA A 1 81 ? 3.259 8.267 -13.671 1.00 78.06 81 ALA A N 1
ATOM 609 C CA . ALA A 1 81 ? 3.676 8.297 -15.076 1.00 78.06 81 ALA A CA 1
ATOM 610 C C . ALA A 1 81 ? 2.949 7.278 -15.976 1.00 78.06 81 ALA A C 1
ATOM 612 O O . ALA A 1 81 ? 3.024 7.387 -17.194 1.00 78.06 81 ALA A O 1
ATOM 613 N N . SER A 1 82 ? 2.280 6.277 -15.395 1.00 65.19 82 SER A N 1
ATOM 614 C CA . SER A 1 82 ? 1.572 5.222 -16.138 1.00 65.19 82 SER A CA 1
ATOM 615 C C . SER A 1 82 ? 0.081 5.524 -16.358 1.00 65.19 82 SER A C 1
ATOM 617 O O . SER A 1 82 ? -0.626 4.686 -16.914 1.00 65.19 82 SER A O 1
ATOM 619 N N . GLN A 1 83 ? -0.420 6.669 -15.872 1.00 58.19 83 GLN A N 1
ATOM 620 C CA . GLN A 1 83 ? -1.821 7.092 -16.031 1.00 58.19 83 GLN A CA 1
ATOM 621 C C . GLN A 1 83 ? -2.044 8.132 -17.149 1.00 58.19 83 GLN A C 1
ATOM 623 O O . GLN A 1 83 ? -3.188 8.548 -17.337 1.00 58.19 83 GLN A O 1
ATOM 628 N N . ASP A 1 84 ? -0.987 8.517 -17.874 1.00 47.81 84 ASP A N 1
ATOM 629 C CA . ASP A 1 84 ? -1.031 9.302 -19.126 1.00 47.81 84 ASP A CA 1
ATOM 630 C C . ASP A 1 84 ? -1.012 8.382 -20.363 1.00 47.81 84 ASP A C 1
ATOM 632 O O . ASP A 1 84 ? -1.650 8.744 -21.382 1.00 47.81 84 ASP A O 1
#

Foldseek 3Di:
DKDFDFDDADLFKTDTFQIPDEDDAQDKDKDWAWDDDPDPPDDTHTQIFIFGFHAADPGYTMTTGPDRDPSSVVVVVVVVVVVD

pLDDT: mean 86.87, std 10.83, range [47.81, 98.25]

Radius of gyration: 12.86 Å; chains: 1; bounding box: 31×24×34 Å

Sequence (84 aa):
DGIGVLVNISYSGALIEDSSVQPTVGSRVRIYVFTEPVDPIAPASPYELVGRVVRHSSSGFAIEYEDTDPEVRQLVDKAAASQD

Organism: NCBI:txid412755